Protein AF-A0A7S3H1E0-F1 (afdb_monomer_lite)

Secondary structure (DSSP, 8-state):
-----GGGGSS-------HHHHHTTSEEEEE-S--SSHHHHHHHHTTSSGGG--EEEEE---HHHHGGGT--SSSTTT-HHHHHHH--HHHHHHHHHHHHHHHHTHHHHHHHHHHHHHHHHHHHHHHHHHTSPPTTS--PPPHHHHHHHHHHHHHHHHTTSS-PPP------

Radius of gyration: 26.34 Å; chains: 1; bounding box: 55×41×76 Å

pLDDT: mean 79.95, std 14.69, range [34.25, 95.19]

Organism: NCBI:txid89044

Foldseek 3Di:
DDDDDLVVLPDDADDDPDVVCLVVQFEEQEAAAQDLDPVSVVSSQCRAQPPNGGGYYYYHYDQVRCVLLVAHCDDPDLHPVVCVVVVVVVVSSVVSSVVSCCVVCVVVVVVVVVVVVVVVLVVLLVVLVVPDDDPPDPDDRDPVSVVSNVVSVVVVVVVVPDDDDDDPPPDD

Structure (mmCIF, N/CA/C/O backbone):
data_AF-A0A7S3H1E0-F1
#
_entry.id   AF-A0A7S3H1E0-F1
#
loop_
_atom_site.group_PDB
_atom_site.id
_atom_site.type_symbol
_atom_site.label_atom_id
_atom_site.label_alt_id
_atom_site.label_comp_id
_atom_site.label_asym_id
_atom_site.label_entity_id
_atom_site.label_seq_id
_atom_site.pdbx_PDB_ins_code
_atom_site.Cartn_x
_atom_site.Cartn_y
_atom_site.Cartn_z
_atom_site.occupancy
_atom_site.B_iso_or_equiv
_atom_site.auth_seq_id
_atom_site.auth_comp_id
_atom_site.auth_asym_id
_atom_site.auth_atom_id
_atom_site.pdbx_PDB_model_num
ATOM 1 N N . VAL A 1 1 ? -22.420 2.686 7.047 1.00 89.50 1 VAL A N 1
ATOM 2 C CA . VAL A 1 1 ? -21.195 1.859 7.165 1.00 89.50 1 VAL A CA 1
ATOM 3 C C . VAL A 1 1 ? -21.006 1.143 5.843 1.00 89.50 1 VAL A C 1
ATOM 5 O O . VAL A 1 1 ? -21.982 0.590 5.355 1.00 89.50 1 VAL A O 1
ATOM 8 N N . THR A 1 2 ? -19.806 1.184 5.265 1.00 90.12 2 THR A N 1
ATOM 9 C CA . THR A 1 2 ? -19.498 0.567 3.964 1.00 90.12 2 THR A CA 1
ATOM 10 C C . THR A 1 2 ? -18.297 -0.351 4.133 1.00 90.12 2 THR A C 1
ATOM 12 O O . THR A 1 2 ? -17.308 0.054 4.740 1.00 90.12 2 THR A O 1
ATOM 15 N N . ILE A 1 3 ? -18.382 -1.575 3.614 1.00 91.81 3 ILE A N 1
ATOM 16 C CA . ILE A 1 3 ? -17.288 -2.550 3.638 1.00 91.81 3 ILE A CA 1
ATOM 17 C C . ILE A 1 3 ? -16.716 -2.632 2.227 1.00 91.81 3 ILE A C 1
ATOM 19 O O . ILE A 1 3 ? -17.452 -2.875 1.274 1.00 91.81 3 ILE A O 1
ATOM 23 N N . LEU A 1 4 ? -15.408 -2.422 2.103 1.00 90.31 4 LEU A N 1
ATOM 24 C CA . LEU A 1 4 ? -14.683 -2.504 0.841 1.00 90.31 4 LEU A CA 1
ATOM 25 C C . LEU A 1 4 ? -13.643 -3.620 0.912 1.00 90.31 4 LEU A C 1
ATOM 27 O O . LEU A 1 4 ? -12.992 -3.806 1.941 1.00 90.31 4 LEU A O 1
ATOM 31 N N . SER A 1 5 ? -13.463 -4.341 -0.194 1.00 90.69 5 SER A N 1
ATOM 32 C CA . SER A 1 5 ? -12.299 -5.212 -0.356 1.0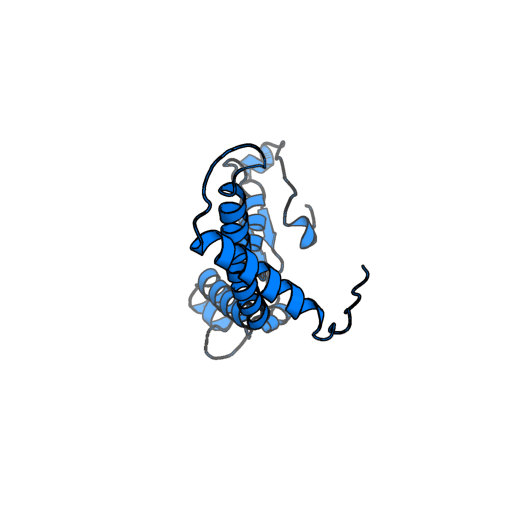0 90.69 5 SER A CA 1
ATOM 33 C C . SER A 1 5 ? -11.047 -4.375 -0.649 1.00 90.69 5 SER A C 1
ATOM 35 O O . SER A 1 5 ? -11.140 -3.191 -0.986 1.00 90.69 5 SER A O 1
ATOM 37 N N . ARG A 1 6 ? -9.864 -4.998 -0.546 1.00 87.75 6 ARG A N 1
ATOM 38 C CA . ARG A 1 6 ? -8.569 -4.348 -0.819 1.00 87.75 6 ARG A CA 1
ATOM 39 C C . ARG A 1 6 ? -8.553 -3.619 -2.167 1.00 87.75 6 ARG A C 1
ATOM 41 O O . ARG A 1 6 ? -8.121 -2.473 -2.225 1.00 87.75 6 ARG A O 1
ATOM 48 N N . GLU A 1 7 ? -9.091 -4.244 -3.214 1.00 85.56 7 GLU A N 1
ATOM 49 C CA . GLU A 1 7 ? -9.073 -3.687 -4.574 1.00 85.56 7 GLU A CA 1
ATOM 50 C C . GLU A 1 7 ? -9.848 -2.369 -4.702 1.00 85.56 7 GLU A C 1
ATOM 52 O O . GLU A 1 7 ? -9.450 -1.495 -5.470 1.00 85.56 7 GLU A O 1
ATOM 57 N N . PHE A 1 8 ? -10.902 -2.184 -3.902 1.00 82.56 8 PHE A N 1
ATOM 58 C CA . PHE A 1 8 ? -11.696 -0.952 -3.880 1.00 82.56 8 PHE A CA 1
ATOM 59 C C . PHE A 1 8 ? -11.137 0.120 -2.932 1.00 82.56 8 PHE A C 1
ATOM 61 O O . PHE A 1 8 ? -11.691 1.217 -2.851 1.00 82.56 8 PHE A O 1
ATOM 68 N N . GLY A 1 9 ? -10.031 -0.155 -2.227 1.00 73.00 9 GLY A N 1
ATOM 69 C CA . GLY A 1 9 ? -9.338 0.838 -1.396 1.00 73.00 9 GLY A CA 1
ATOM 70 C C . GLY A 1 9 ? -8.773 2.015 -2.207 1.00 73.00 9 GLY A C 1
ATOM 71 O O . GLY A 1 9 ? -8.592 3.121 -1.685 1.00 73.00 9 GLY A O 1
ATOM 72 N N . ARG A 1 10 ? -8.560 1.800 -3.511 1.00 76.06 10 ARG A N 1
ATOM 73 C CA . ARG A 1 10 ? -8.181 2.811 -4.505 1.00 76.06 10 ARG A CA 1
ATOM 74 C C . ARG A 1 10 ? -9.342 3.117 -5.456 1.00 76.06 10 ARG A C 1
ATOM 76 O O . ARG A 1 10 ? -10.237 2.306 -5.654 1.00 76.06 10 ARG A O 1
ATOM 83 N N . GLY A 1 11 ? -9.326 4.313 -6.043 1.00 73.44 11 GLY A N 1
ATOM 84 C CA . GLY A 1 11 ? -10.247 4.712 -7.117 1.00 73.44 11 GLY A CA 1
ATOM 85 C C . GLY A 1 11 ? -11.687 5.075 -6.723 1.00 73.44 11 GLY A C 1
ATOM 86 O O . GLY A 1 11 ? -12.402 5.576 -7.580 1.00 73.44 11 GLY A O 1
ATOM 87 N N . THR A 1 12 ? -12.110 4.892 -5.464 1.00 73.31 12 THR A N 1
ATOM 88 C CA . THR A 1 12 ? -13.499 5.179 -5.038 1.00 73.31 12 THR A CA 1
ATOM 89 C C . THR A 1 12 ? -13.586 6.405 -4.135 1.00 73.31 12 THR A C 1
ATOM 91 O O . THR A 1 12 ? -12.939 6.462 -3.087 1.00 73.31 12 THR A O 1
ATOM 94 N N . ASP A 1 13 ? -14.397 7.389 -4.514 1.00 73.75 13 ASP A N 1
ATOM 95 C CA . ASP A 1 13 ? -14.533 8.653 -3.788 1.00 73.75 13 ASP A CA 1
ATOM 96 C C . ASP A 1 13 ? -15.803 8.684 -2.938 1.00 73.75 13 ASP A C 1
ATOM 98 O O . ASP A 1 13 ? -16.872 8.272 -3.381 1.00 73.75 13 ASP A O 1
ATOM 102 N N . PHE A 1 14 ? -15.684 9.212 -1.717 1.00 81.06 14 PHE A N 1
ATOM 103 C CA . PHE A 1 14 ? -16.813 9.429 -0.820 1.00 81.06 14 PHE A CA 1
ATOM 104 C C . PHE A 1 14 ? -17.080 10.924 -0.705 1.00 81.06 14 PHE A C 1
ATOM 106 O O . PHE A 1 14 ? -16.220 11.676 -0.247 1.00 81.06 14 PHE A O 1
ATOM 113 N N . ILE A 1 15 ? -18.273 11.342 -1.116 1.00 83.25 15 ILE A N 1
ATOM 114 C CA . ILE A 1 15 ? -18.763 12.702 -0.906 1.00 83.25 15 ILE A CA 1
ATOM 115 C C . ILE A 1 15 ? -19.717 12.666 0.285 1.00 83.25 15 ILE A C 1
ATOM 117 O O . ILE A 1 15 ? -20.638 11.850 0.335 1.00 83.25 15 ILE A O 1
ATOM 121 N N . ILE A 1 16 ? -19.471 13.536 1.261 1.00 84.00 16 ILE A N 1
ATOM 122 C CA . ILE A 1 16 ? -20.318 13.679 2.443 1.00 84.00 16 ILE A CA 1
ATOM 123 C C . ILE A 1 16 ? -21.318 14.796 2.156 1.00 84.00 16 ILE A C 1
ATOM 125 O O . ILE A 1 16 ? -20.935 15.960 2.099 1.00 84.00 16 ILE A O 1
ATOM 129 N N . TYR A 1 17 ? -22.589 14.444 1.988 1.00 85.69 17 TYR A N 1
ATOM 130 C CA . TYR A 1 17 ? -23.667 15.427 1.831 1.00 85.69 17 TYR A CA 1
ATOM 131 C C . TYR A 1 17 ? -24.344 15.790 3.162 1.00 85.69 17 TYR A C 1
ATOM 133 O O . TYR A 1 17 ? -24.976 16.833 3.263 1.00 85.69 17 TYR A O 1
ATOM 141 N N . ASP A 1 18 ? -24.222 14.936 4.184 1.00 89.12 18 ASP A N 1
ATOM 142 C CA . ASP A 1 18 ? -24.858 15.143 5.488 1.00 89.12 18 ASP A CA 1
ATOM 143 C C . ASP A 1 18 ? -23.948 15.950 6.426 1.00 89.12 18 ASP A C 1
ATOM 145 O O . ASP A 1 18 ? -22.889 15.482 6.861 1.00 89.12 18 ASP A O 1
ATOM 149 N N . GLU A 1 19 ? -24.382 17.159 6.779 1.00 88.19 19 GLU A N 1
ATOM 150 C CA . GLU A 1 19 ? -23.655 18.049 7.685 1.00 88.19 19 GLU A CA 1
ATOM 151 C C . GLU A 1 19 ? -23.445 17.453 9.078 1.00 88.19 19 GLU A C 1
ATOM 153 O O . GLU A 1 19 ? -22.422 17.732 9.705 1.00 88.19 19 GLU A O 1
ATOM 158 N N . ARG A 1 20 ? -24.341 16.578 9.555 1.00 92.31 20 ARG A N 1
ATOM 159 C CA . ARG A 1 20 ? -24.195 15.927 10.868 1.00 92.31 20 ARG A CA 1
ATOM 160 C C . ARG A 1 20 ? -22.938 15.068 10.923 1.00 92.31 20 ARG A C 1
ATOM 162 O O . ARG A 1 20 ? -22.269 15.019 11.951 1.00 92.31 20 ARG A O 1
ATOM 169 N N . VAL A 1 21 ? -22.578 14.431 9.808 1.00 88.56 21 VAL A N 1
ATOM 170 C CA . VAL A 1 21 ? -21.348 13.633 9.697 1.00 88.56 21 VAL A CA 1
ATOM 171 C C . VAL A 1 21 ? -20.125 14.547 9.740 1.00 88.56 21 VAL A C 1
ATOM 173 O O . VAL A 1 21 ? -19.165 14.252 10.446 1.00 88.56 21 VAL A O 1
ATOM 176 N N . SER A 1 22 ? -20.170 15.689 9.048 1.00 86.12 22 SER A N 1
ATOM 177 C CA . SER A 1 22 ? -19.093 16.688 9.086 1.00 86.12 22 SER A CA 1
ATOM 178 C C . SER A 1 22 ? -18.890 17.258 10.498 1.00 86.12 22 SER A C 1
ATOM 180 O O . SER A 1 22 ? -17.760 17.341 10.992 1.00 86.12 22 SER A O 1
ATOM 182 N N . GLN A 1 23 ? -19.989 17.570 11.195 1.00 89.06 23 GLN A N 1
ATOM 183 C CA . GLN A 1 23 ? -19.983 18.045 12.582 1.00 89.06 23 GLN A CA 1
ATOM 184 C C . GLN A 1 23 ? -19.462 16.980 13.558 1.00 89.06 23 GLN A C 1
ATOM 186 O O . GLN A 1 23 ? -18.740 17.315 14.495 1.00 89.06 23 GLN A O 1
ATOM 191 N N . ALA A 1 24 ? -19.742 15.699 13.298 1.00 91.31 24 ALA A N 1
ATOM 192 C CA . ALA A 1 24 ? -19.254 14.565 14.083 1.00 91.31 24 ALA A CA 1
ATOM 193 C C . ALA A 1 24 ? -17.774 14.198 13.828 1.00 91.31 24 ALA A C 1
ATOM 195 O O . ALA A 1 24 ? -17.278 13.227 14.396 1.00 91.31 24 ALA A O 1
ATOM 196 N N . GLY A 1 25 ? -17.049 14.955 12.994 1.00 89.50 25 GLY A N 1
ATOM 197 C CA . GLY A 1 25 ? -15.628 14.721 12.705 1.00 89.50 25 GLY A CA 1
ATOM 198 C C . GLY A 1 25 ? -15.346 14.008 11.379 1.00 89.50 25 GLY A C 1
ATOM 199 O O . GLY A 1 25 ? -14.187 13.708 11.093 1.00 89.50 25 GLY A O 1
ATOM 200 N N . GLY A 1 26 ? -16.374 13.798 10.556 1.00 90.81 26 GLY A N 1
ATOM 201 C CA . GLY A 1 26 ? -16.274 13.291 9.191 1.00 90.81 26 GLY A CA 1
ATOM 202 C C . GLY A 1 26 ? -16.158 11.772 9.084 1.00 90.81 26 GLY A C 1
ATOM 203 O O . GLY A 1 26 ? -16.598 11.025 9.958 1.00 90.81 26 GLY A O 1
ATOM 204 N N . VAL A 1 27 ? -15.598 11.295 7.969 1.00 91.50 27 VAL A N 1
ATOM 205 C CA . VAL A 1 27 ? -15.490 9.854 7.696 1.00 91.50 27 VAL A CA 1
ATOM 206 C C . VAL A 1 27 ? -14.385 9.240 8.552 1.00 91.50 27 VAL A C 1
ATOM 208 O O . VAL A 1 27 ? -13.250 9.722 8.576 1.00 91.50 27 VAL A O 1
ATOM 211 N N . HIS A 1 28 ? -14.705 8.131 9.218 1.00 92.94 28 HIS A N 1
ATOM 212 C CA . HIS A 1 28 ? -13.716 7.266 9.851 1.00 92.94 28 HIS A CA 1
ATOM 213 C C . HIS A 1 28 ? -13.402 6.077 8.943 1.00 92.94 28 HIS A C 1
ATOM 215 O O . HIS A 1 28 ? -14.303 5.333 8.551 1.00 92.94 28 HIS A O 1
ATOM 221 N N . VAL A 1 29 ? -12.125 5.886 8.622 1.00 92.94 29 VAL A N 1
ATOM 222 C CA . VAL A 1 29 ? -11.650 4.748 7.828 1.00 92.94 29 VAL A CA 1
ATOM 223 C C . VAL A 1 29 ? -10.941 3.760 8.746 1.00 92.94 29 VAL A C 1
ATOM 225 O O . VAL A 1 29 ? -9.981 4.125 9.422 1.00 92.94 29 VAL A O 1
ATOM 228 N N . ILE A 1 30 ? -11.398 2.507 8.733 1.00 95.19 30 ILE A N 1
ATOM 229 C CA . ILE A 1 30 ? -10.763 1.394 9.444 1.00 95.19 30 ILE A CA 1
ATOM 230 C C . ILE A 1 30 ? -10.118 0.483 8.409 1.00 95.19 30 ILE A C 1
ATOM 232 O O . ILE A 1 30 ? -10.809 -0.143 7.605 1.00 95.19 30 ILE A O 1
ATOM 236 N N . GLN A 1 31 ? -8.795 0.388 8.438 1.00 94.56 31 GLN A N 1
ATOM 237 C CA . GLN A 1 31 ? -8.053 -0.547 7.603 1.00 94.56 31 GLN A CA 1
ATOM 238 C C . GLN A 1 31 ? -7.772 -1.837 8.383 1.00 94.56 31 GLN A C 1
ATOM 240 O O . GLN A 1 31 ? -7.132 -1.811 9.429 1.00 94.56 31 GLN A O 1
ATOM 245 N N . THR A 1 32 ? -8.231 -2.979 7.873 1.00 94.69 32 THR A N 1
ATOM 246 C CA . THR A 1 32 ? -8.186 -4.276 8.581 1.00 94.69 32 THR A CA 1
ATOM 247 C C . THR A 1 32 ? -6.976 -5.153 8.230 1.00 94.69 32 THR A C 1
ATOM 249 O O . THR A 1 32 ? -6.903 -6.324 8.604 1.00 94.69 32 THR A O 1
ATOM 252 N N . PHE A 1 33 ? -6.019 -4.617 7.472 1.00 93.38 33 PHE A N 1
ATOM 253 C CA . PHE A 1 33 ? -4.819 -5.331 7.038 1.00 93.38 33 PHE A CA 1
ATOM 254 C C . PHE A 1 33 ? -3.646 -4.370 6.863 1.00 93.38 33 PHE A C 1
ATOM 256 O O . PHE A 1 33 ? -3.838 -3.193 6.571 1.00 93.38 33 PHE A O 1
ATOM 263 N N . LEU A 1 34 ?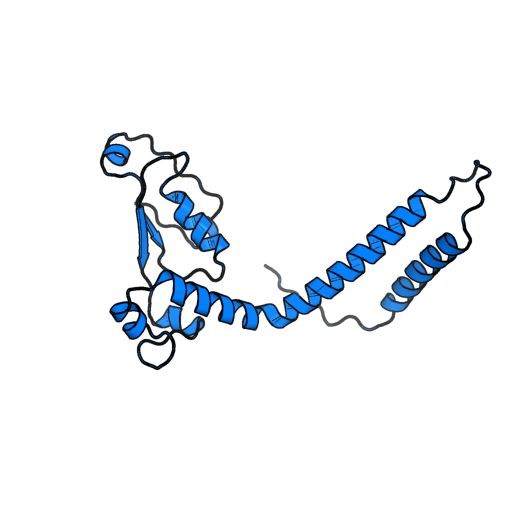 -2.421 -4.879 6.969 1.00 92.81 34 LEU A N 1
ATOM 264 C CA . LEU A 1 34 ? -1.236 -4.096 6.649 1.00 92.81 34 LEU A CA 1
ATOM 265 C C . LEU A 1 34 ? -1.012 -4.112 5.131 1.00 92.81 34 LEU A C 1
ATOM 267 O O . LEU A 1 34 ? -0.848 -5.181 4.544 1.00 92.81 34 LEU A O 1
ATOM 271 N N . SER A 1 35 ? -1.025 -2.938 4.501 1.00 92.25 35 SER A N 1
ATOM 272 C CA . SER A 1 35 ? -0.680 -2.787 3.081 1.00 92.25 35 SER A CA 1
ATOM 273 C C . SER A 1 35 ? 0.758 -3.219 2.806 1.00 92.25 35 SER A C 1
ATOM 275 O O . SER A 1 35 ? 1.645 -2.926 3.611 1.00 92.25 35 SER A O 1
ATOM 277 N N . GLU A 1 36 ? 0.995 -3.876 1.667 1.00 90.50 36 GLU A N 1
ATOM 278 C CA . GLU A 1 36 ? 2.353 -4.224 1.217 1.00 90.50 36 GLU A CA 1
ATOM 279 C C . GLU A 1 36 ? 3.136 -2.992 0.759 1.00 90.50 36 GLU A C 1
ATOM 281 O O . GLU A 1 36 ? 4.343 -2.921 0.960 1.00 90.50 36 GLU A O 1
ATOM 286 N N . GLU A 1 37 ? 2.450 -1.998 0.197 1.00 87.50 37 GLU A N 1
ATOM 287 C CA . GLU A 1 37 ? 3.048 -0.731 -0.212 1.00 87.50 37 GLU A CA 1
ATOM 288 C C . GLU A 1 37 ? 2.548 0.421 0.660 1.00 87.50 37 GLU A C 1
ATOM 290 O O . GLU A 1 37 ? 1.379 0.487 1.047 1.00 87.50 37 GLU A O 1
ATOM 295 N N . LEU A 1 38 ? 3.434 1.379 0.942 1.00 89.50 38 LEU A N 1
ATOM 296 C CA . LEU A 1 38 ? 3.058 2.593 1.668 1.00 89.50 38 LEU A CA 1
ATOM 297 C C . LEU A 1 38 ? 2.074 3.452 0.856 1.00 89.50 38 LEU A C 1
ATOM 299 O O . LEU A 1 38 ? 1.174 4.064 1.426 1.00 89.50 38 LEU A O 1
ATOM 303 N N . SER A 1 39 ? 2.225 3.465 -0.470 1.00 89.56 39 SER A N 1
ATOM 304 C CA . SER A 1 39 ? 1.349 4.165 -1.416 1.00 89.56 39 SER A CA 1
ATOM 305 C C . SER A 1 39 ? -0.121 3.752 -1.243 1.00 89.56 39 SER A C 1
ATOM 307 O O . SER A 1 39 ? -1.001 4.612 -1.206 1.00 89.56 39 SER A O 1
ATOM 309 N N . GLU A 1 40 ? -0.386 2.453 -1.076 1.00 89.88 40 GLU A N 1
ATOM 310 C CA . GLU A 1 40 ? -1.722 1.896 -0.859 1.00 89.88 40 GLU A CA 1
ATOM 311 C C . GLU A 1 40 ? -2.313 2.386 0.471 1.00 89.88 40 GLU A C 1
ATOM 313 O O . GLU A 1 40 ? -3.427 2.912 0.495 1.00 89.88 40 GLU A O 1
ATOM 318 N N . GLN A 1 41 ? -1.547 2.314 1.567 1.00 91.19 41 GLN A N 1
ATOM 319 C CA . GLN A 1 41 ? -1.985 2.818 2.876 1.00 91.19 41 GLN A CA 1
ATOM 320 C C . GLN A 1 41 ? -2.297 4.322 2.824 1.00 91.19 41 GLN A C 1
ATOM 322 O O . GLN A 1 41 ? -3.309 4.767 3.368 1.00 91.19 41 GLN A O 1
ATOM 327 N N . VAL A 1 42 ? -1.449 5.113 2.159 1.00 90.38 42 VAL A N 1
ATOM 328 C CA . VAL A 1 42 ? -1.649 6.562 1.998 1.00 90.38 42 VAL A CA 1
ATOM 329 C C . VAL A 1 42 ? -2.934 6.851 1.225 1.00 90.38 42 VAL A C 1
ATOM 331 O O . VAL A 1 42 ? -3.702 7.725 1.628 1.00 90.38 42 VAL A O 1
ATOM 334 N N . GLN A 1 43 ? -3.215 6.097 0.161 1.00 89.62 43 GLN A N 1
ATOM 335 C CA . GLN A 1 43 ? -4.449 6.251 -0.611 1.00 89.62 43 GLN A CA 1
ATOM 336 C C . GLN A 1 43 ? -5.696 5.896 0.202 1.00 89.62 43 GLN A C 1
ATOM 338 O O . GLN A 1 43 ? -6.666 6.652 0.161 1.00 89.62 43 GLN A O 1
ATOM 343 N N . ILE A 1 44 ? -5.669 4.797 0.965 1.00 90.75 44 ILE A N 1
ATOM 344 C CA . ILE A 1 44 ? -6.773 4.394 1.852 1.00 90.75 44 ILE A CA 1
ATOM 345 C C . ILE A 1 44 ? -7.002 5.464 2.923 1.00 90.75 44 ILE A C 1
ATOM 347 O O . ILE A 1 44 ? -8.131 5.908 3.132 1.00 90.75 44 ILE A O 1
ATOM 351 N N . ARG A 1 45 ? -5.930 5.941 3.567 1.00 90.12 45 ARG A N 1
ATOM 352 C CA . ARG A 1 45 ? -6.000 7.023 4.557 1.00 90.12 45 ARG A CA 1
ATOM 353 C C . ARG A 1 45 ? -6.567 8.308 3.955 1.00 90.12 45 ARG A C 1
ATOM 355 O O . ARG A 1 45 ? -7.362 8.978 4.604 1.00 90.12 45 ARG A O 1
ATOM 362 N N . GLY A 1 46 ? -6.217 8.628 2.711 1.00 88.94 46 GLY A N 1
ATOM 363 C CA . GLY A 1 46 ? -6.737 9.789 1.985 1.00 88.94 46 GLY A CA 1
ATOM 364 C C . GLY A 1 46 ? -8.253 9.771 1.748 1.00 88.94 46 GLY A C 1
ATOM 365 O O . GLY A 1 46 ? -8.823 10.803 1.398 1.00 88.94 46 GLY A O 1
ATOM 366 N N . ARG A 1 47 ? -8.932 8.635 1.968 1.00 85.81 47 ARG A N 1
ATOM 367 C CA . ARG A 1 47 ? -10.395 8.523 1.854 1.00 85.81 47 ARG A CA 1
ATOM 368 C C . ARG A 1 47 ? -11.153 9.177 3.013 1.00 85.81 47 ARG A C 1
ATOM 370 O O . ARG A 1 47 ? -12.338 9.441 2.850 1.00 85.81 47 ARG A O 1
ATOM 377 N N . SER A 1 48 ? -10.511 9.450 4.154 1.00 87.25 48 SER A N 1
ATOM 378 C CA . SER A 1 48 ? -11.192 10.024 5.326 1.00 87.25 48 SER A CA 1
ATOM 379 C C . SER A 1 48 ? -11.365 11.547 5.266 1.00 87.25 48 SER A C 1
ATOM 381 O O . SER A 1 48 ? -12.386 12.054 5.716 1.00 87.25 48 SER A O 1
ATOM 383 N N . ALA A 1 49 ? -10.390 12.274 4.709 1.00 79.56 49 ALA A N 1
ATOM 384 C CA . ALA A 1 49 ? -10.262 13.734 4.827 1.00 79.56 49 ALA A CA 1
ATOM 385 C C . ALA A 1 49 ? -10.058 14.420 3.462 1.00 79.56 49 ALA A C 1
ATOM 387 O O . ALA A 1 49 ? -9.132 15.209 3.253 1.00 79.56 49 ALA A O 1
ATOM 388 N N . ARG A 1 50 ? -10.890 14.065 2.479 1.00 75.88 50 ARG A N 1
ATOM 389 C CA . ARG A 1 50 ? -10.753 14.584 1.114 1.00 75.88 50 ARG A CA 1
ATOM 390 C C . ARG A 1 50 ? -11.140 16.066 1.042 1.00 75.88 50 ARG A C 1
ATOM 392 O O . ARG A 1 50 ? -12.067 16.489 1.717 1.00 75.88 50 ARG A O 1
ATOM 399 N N . GLN A 1 51 ? -10.415 16.848 0.233 1.00 76.94 51 GLN A N 1
ATOM 400 C CA . GLN A 1 51 ? -10.665 18.288 0.014 1.00 76.94 51 GLN A CA 1
ATOM 401 C C . GLN A 1 51 ? -10.703 19.137 1.302 1.00 76.94 51 GLN A C 1
ATOM 403 O O . GLN A 1 51 ? -11.389 20.151 1.369 1.00 76.94 51 GLN A O 1
ATOM 408 N N . GLY A 1 52 ? -9.950 18.739 2.332 1.00 76.94 52 GLY A N 1
ATOM 409 C CA . GLY A 1 52 ? -9.883 19.477 3.597 1.00 76.94 52 GLY A CA 1
ATOM 410 C C . GLY A 1 52 ? -11.030 19.178 4.567 1.00 76.94 52 GLY A C 1
ATOM 411 O O . GLY A 1 52 ? -11.103 19.803 5.624 1.00 76.94 52 GLY A O 1
ATOM 412 N N . CYS A 1 53 ? -11.902 18.212 4.256 1.00 83.12 53 CYS A N 1
ATOM 413 C CA . CYS A 1 53 ? -12.885 17.712 5.211 1.00 83.12 53 CYS A CA 1
ATOM 414 C C . CYS A 1 53 ? -12.200 17.063 6.422 1.00 83.12 53 CYS A C 1
ATOM 416 O O . CYS A 1 53 ? -11.116 16.486 6.315 1.00 83.12 53 CYS A O 1
ATOM 418 N N . LYS A 1 54 ? -12.861 17.119 7.583 1.00 88.94 54 LYS A N 1
ATOM 419 C CA . LYS A 1 54 ? -12.427 16.363 8.761 1.00 88.94 54 LYS A CA 1
ATOM 420 C C . LYS A 1 54 ? -12.567 14.868 8.484 1.00 88.94 54 LYS A C 1
ATOM 422 O O . LYS A 1 54 ? -13.452 14.447 7.744 1.00 88.94 54 LYS A O 1
ATOM 427 N N . GLY A 1 55 ? -11.694 14.083 9.091 1.00 91.31 55 GLY A N 1
ATOM 428 C CA . GLY A 1 55 ? -11.735 12.638 8.998 1.00 91.31 55 GLY A CA 1
ATOM 429 C C . GLY A 1 55 ? -10.755 12.014 9.968 1.00 91.31 55 GLY A C 1
ATOM 430 O O . GLY A 1 55 ? -9.844 12.667 10.481 1.00 91.31 55 GLY A O 1
ATOM 431 N N . SER A 1 56 ? -10.941 10.729 10.223 1.00 93.00 56 SER A N 1
ATOM 432 C CA . SER A 1 56 ? -10.061 9.961 11.096 1.00 93.00 56 SER A CA 1
ATOM 433 C C . SER A 1 56 ? -9.747 8.604 10.484 1.00 93.00 56 SER A C 1
ATOM 435 O O . SER A 1 56 ? -10.434 8.117 9.585 1.00 93.00 56 SER A O 1
ATOM 437 N N . TYR A 1 57 ? -8.646 8.016 10.930 1.00 93.44 57 TYR A N 1
ATOM 438 C CA . TYR A 1 57 ? -8.115 6.780 10.378 1.00 93.44 57 TYR A CA 1
ATOM 439 C C . TYR A 1 57 ? -7.604 5.906 11.513 1.00 93.44 57 TYR A C 1
ATOM 441 O O . TYR A 1 57 ? -6.936 6.399 12.422 1.00 93.44 57 TYR A O 1
ATOM 449 N N . SER A 1 58 ? -7.914 4.619 11.452 1.00 94.19 58 SER A N 1
ATOM 450 C CA . SER A 1 58 ? -7.374 3.615 12.356 1.00 94.19 58 SER A CA 1
ATOM 451 C C . SER A 1 58 ? -7.047 2.336 11.592 1.00 94.19 58 SER A C 1
ATOM 453 O O . SER A 1 58 ? -7.547 2.087 10.491 1.00 94.19 58 SER A O 1
ATOM 455 N N . MET A 1 59 ? -6.175 1.523 12.180 1.00 93.25 59 MET A N 1
ATOM 456 C CA . MET A 1 59 ? -5.784 0.239 11.621 1.00 93.25 59 MET A CA 1
ATOM 457 C C . MET A 1 59 ? -6.032 -0.852 12.658 1.00 93.25 59 MET A C 1
ATOM 459 O O . MET A 1 59 ? -5.621 -0.721 13.810 1.00 93.25 59 MET A O 1
ATOM 463 N N . LEU A 1 60 ? -6.697 -1.925 12.242 1.00 93.19 60 LEU A N 1
ATOM 464 C CA . LEU A 1 60 ? -6.941 -3.111 13.052 1.00 93.19 60 LEU A CA 1
ATOM 465 C C . LEU A 1 60 ? -6.209 -4.286 12.409 1.00 93.19 60 LEU A C 1
ATOM 467 O O . LEU A 1 60 ? -6.570 -4.728 11.322 1.00 93.19 60 LEU A O 1
ATOM 471 N N . LEU A 1 61 ? -5.161 -4.773 13.068 1.00 91.62 61 LEU A N 1
ATOM 472 C CA . LEU A 1 61 ? -4.257 -5.770 12.503 1.00 91.62 61 LEU A CA 1
ATOM 473 C C . LEU A 1 61 ? -4.350 -7.090 13.262 1.00 91.62 61 LEU A C 1
ATOM 475 O O . LEU A 1 61 ? -4.293 -7.118 14.488 1.00 91.62 61 LEU A O 1
ATOM 479 N N . SER A 1 62 ? -4.449 -8.184 12.509 1.00 91.00 62 SER A N 1
ATOM 480 C CA . SER A 1 62 ? -4.357 -9.543 13.044 1.00 91.00 62 SER A CA 1
ATOM 481 C C . SER A 1 62 ? -2.903 -10.001 13.092 1.00 91.00 62 SER A C 1
ATOM 483 O O . SER A 1 62 ? -2.192 -9.867 12.095 1.00 91.00 62 SER A O 1
ATOM 485 N N . TYR A 1 63 ? -2.485 -10.604 14.209 1.00 89.12 63 TYR A N 1
ATOM 486 C CA . TYR A 1 63 ? -1.140 -11.164 14.373 1.00 89.12 63 TYR A CA 1
ATOM 487 C C . TYR A 1 63 ? -0.783 -12.165 13.270 1.00 89.12 63 TYR A C 1
ATOM 489 O O . TYR A 1 63 ? 0.278 -12.038 12.669 1.00 89.12 63 TYR A O 1
ATOM 497 N N . ALA A 1 64 ? -1.699 -13.073 12.920 1.00 89.44 64 ALA A N 1
ATOM 498 C CA . ALA A 1 64 ? -1.470 -14.073 11.874 1.00 89.44 64 ALA A CA 1
ATOM 499 C C . ALA A 1 64 ? -1.140 -13.434 10.510 1.00 89.44 64 ALA A C 1
ATOM 501 O O . ALA A 1 64 ? -0.290 -13.917 9.770 1.00 89.44 64 ALA A O 1
ATOM 502 N N . ASN A 1 65 ? -1.761 -12.295 10.189 1.00 89.81 65 ASN A N 1
ATOM 503 C CA . ASN A 1 65 ? -1.486 -11.575 8.942 1.00 89.81 65 ASN A CA 1
ATOM 504 C C . ASN A 1 65 ? -0.184 -10.760 9.000 1.00 89.81 65 ASN A C 1
ATOM 506 O O . ASN A 1 65 ? 0.376 -10.426 7.956 1.00 89.81 65 ASN A O 1
ATOM 510 N N . LEU A 1 66 ? 0.289 -10.421 10.201 1.00 90.31 66 LEU A N 1
ATOM 511 C CA . LEU A 1 66 ? 1.539 -9.694 10.419 1.00 90.31 66 LEU A CA 1
ATOM 512 C C . LEU A 1 66 ? 2.772 -10.599 10.302 1.00 90.31 66 LEU A C 1
ATOM 514 O O . LEU A 1 66 ? 3.837 -10.114 9.914 1.00 90.31 66 LEU A O 1
ATOM 518 N N . GLU A 1 67 ? 2.625 -11.905 10.537 1.00 88.19 67 GLU A N 1
ATOM 519 C CA . GLU A 1 67 ? 3.713 -12.880 10.385 1.00 88.19 67 GLU A CA 1
ATOM 520 C C . GLU A 1 67 ? 4.311 -12.876 8.975 1.00 88.19 67 GLU A C 1
ATOM 522 O O . GLU A 1 67 ? 5.526 -13.008 8.826 1.00 88.19 67 GLU A O 1
ATOM 527 N N . LYS A 1 68 ? 3.491 -12.610 7.949 1.00 89.19 68 LYS A N 1
ATOM 528 C CA . LYS A 1 68 ? 3.935 -12.433 6.556 1.00 89.19 68 LYS A CA 1
ATOM 529 C C . LYS A 1 68 ? 5.024 -11.362 6.401 1.00 89.19 68 LYS A C 1
ATOM 531 O O . LYS A 1 68 ? 5.871 -11.475 5.525 1.00 89.19 68 LYS A O 1
ATOM 536 N N . PHE A 1 69 ? 5.008 -10.335 7.246 1.00 88.62 69 PHE A N 1
ATOM 537 C CA . PHE A 1 69 ? 5.988 -9.244 7.250 1.00 88.62 69 PHE A CA 1
ATOM 538 C C . PHE A 1 69 ? 7.140 -9.493 8.238 1.00 88.62 69 PHE A C 1
ATOM 540 O O . PHE A 1 69 ? 7.901 -8.579 8.559 1.00 88.62 69 PHE A O 1
ATOM 547 N N . GLY A 1 70 ? 7.247 -10.707 8.789 1.00 86.62 70 GLY A N 1
ATOM 548 C CA . GLY A 1 70 ? 8.227 -11.050 9.817 1.00 86.62 70 GLY A CA 1
ATOM 549 C C . GLY A 1 70 ? 7.965 -10.368 11.164 1.00 86.62 70 GLY A C 1
ATOM 550 O O . GLY A 1 70 ? 8.889 -10.215 11.968 1.00 86.62 70 GLY A O 1
ATOM 551 N N . ILE A 1 71 ? 6.729 -9.921 11.412 1.00 88.06 71 ILE A N 1
ATOM 552 C CA . ILE A 1 71 ? 6.316 -9.313 12.679 1.00 88.06 71 ILE A CA 1
ATOM 553 C C . ILE A 1 71 ? 5.693 -10.405 13.545 1.00 88.06 71 ILE A C 1
ATOM 555 O O . ILE A 1 71 ? 4.617 -10.914 13.243 1.00 88.06 71 ILE A O 1
ATOM 559 N N . LYS A 1 72 ? 6.375 -10.746 14.638 1.00 85.44 72 LYS A N 1
ATOM 560 C CA . LYS A 1 72 ? 5.909 -11.725 15.625 1.00 85.44 72 LYS A CA 1
ATOM 561 C C . LYS A 1 72 ? 5.330 -11.026 16.852 1.00 85.44 72 LYS A C 1
ATOM 563 O O . LYS A 1 72 ? 5.664 -9.874 17.143 1.00 85.44 72 LYS A O 1
ATOM 568 N N . GLU A 1 73 ? 4.480 -11.733 17.592 1.00 79.94 73 GLU A N 1
ATOM 569 C CA . GLU A 1 73 ? 3.927 -11.234 18.855 1.00 79.94 73 GLU A CA 1
ATOM 570 C C . GLU A 1 73 ? 5.027 -11.031 19.911 1.00 79.94 73 GLU A C 1
ATOM 572 O O . GLU A 1 73 ? 5.114 -9.960 20.517 1.00 79.94 73 GLU A O 1
ATOM 577 N N . PHE A 1 74 ? 5.920 -12.018 20.041 1.00 75.06 74 PHE A N 1
ATOM 578 C CA . PHE A 1 74 ? 7.059 -12.020 20.959 1.00 75.06 74 PHE A CA 1
ATOM 579 C C . PHE A 1 74 ? 8.377 -12.215 20.198 1.00 75.06 74 PHE A C 1
ATOM 581 O O . PHE A 1 74 ? 8.460 -13.023 19.272 1.00 75.06 74 PHE A O 1
ATOM 588 N N . GLY A 1 75 ? 9.418 -11.480 20.598 1.00 68.75 75 GLY A N 1
ATOM 589 C CA . GLY A 1 75 ? 10.777 -11.629 20.071 1.00 68.75 75 GLY A CA 1
ATOM 590 C C . GLY A 1 75 ? 11.559 -10.310 19.996 1.00 68.75 75 GLY A C 1
ATOM 591 O O . GLY A 1 75 ? 10.955 -9.233 20.060 1.00 68.75 75 GLY A O 1
ATOM 592 N N . PRO A 1 76 ? 12.896 -10.381 19.868 1.00 61.69 76 PRO A N 1
ATOM 593 C CA . PRO A 1 76 ? 13.736 -9.207 19.662 1.00 61.69 76 PRO A CA 1
ATOM 594 C C . PRO A 1 76 ? 13.572 -8.652 18.237 1.00 61.69 76 PRO A C 1
ATOM 596 O O . PRO A 1 76 ? 13.484 -9.413 17.273 1.00 61.69 76 PRO A O 1
ATOM 599 N N . GLY A 1 77 ? 13.566 -7.323 18.095 1.00 64.69 77 GLY A N 1
ATOM 600 C CA . GLY A 1 77 ? 13.645 -6.654 16.793 1.00 64.69 77 GLY A CA 1
ATOM 601 C C . GLY A 1 77 ? 12.293 -6.347 16.145 1.00 64.69 77 GLY A C 1
ATOM 602 O O . GLY A 1 77 ? 12.023 -6.785 15.020 1.00 64.69 77 GLY A O 1
ATOM 603 N N . GLY A 1 78 ? 11.457 -5.555 16.822 1.00 67.94 78 GLY A N 1
ATOM 604 C CA . GLY A 1 78 ? 10.212 -5.022 16.268 1.00 67.94 78 GLY A CA 1
ATOM 605 C C . GLY A 1 78 ? 9.020 -5.966 16.412 1.00 67.94 78 GLY A C 1
ATOM 606 O O . GLY A 1 78 ? 8.222 -6.086 15.483 1.00 67.94 78 GLY A O 1
ATOM 607 N N . SER A 1 79 ? 8.910 -6.653 17.553 1.00 81.12 79 SER A N 1
ATOM 608 C CA . SER A 1 79 ? 7.709 -7.416 17.914 1.00 81.12 79 SER A CA 1
ATOM 609 C C . SER A 1 79 ? 6.550 -6.491 18.284 1.00 81.12 79 SER A C 1
ATOM 611 O O . SER A 1 79 ? 6.748 -5.327 18.642 1.00 81.12 79 SER A O 1
ATOM 613 N N . VAL A 1 80 ? 5.317 -6.999 18.230 1.00 82.44 80 VAL A N 1
ATOM 614 C CA . VAL A 1 80 ? 4.135 -6.180 18.552 1.00 82.44 80 VAL A CA 1
ATOM 615 C C . VAL A 1 80 ? 4.183 -5.655 19.990 1.00 82.44 80 VAL A C 1
ATOM 617 O O . VAL A 1 80 ? 3.783 -4.517 20.234 1.00 82.44 80 VAL A O 1
ATOM 620 N N . ASN A 1 81 ? 4.711 -6.434 20.937 1.00 81.25 81 ASN A N 1
ATOM 621 C CA . ASN A 1 81 ? 4.844 -5.986 22.322 1.00 81.25 81 ASN A CA 1
ATOM 622 C C . ASN A 1 81 ? 5.815 -4.798 22.461 1.00 81.25 81 ASN A C 1
ATOM 624 O O . ASN A 1 81 ? 5.503 -3.812 23.123 1.00 81.25 81 ASN A O 1
ATOM 628 N N . GLU A 1 82 ? 6.946 -4.834 21.754 1.00 80.50 82 GLU A N 1
ATOM 629 C CA . GLU A 1 82 ? 7.900 -3.719 21.712 1.00 80.50 82 GLU A CA 1
ATOM 630 C C . GLU A 1 82 ? 7.274 -2.458 21.084 1.00 80.50 82 GLU A C 1
ATOM 632 O O . GLU A 1 82 ? 7.471 -1.337 21.568 1.00 80.50 82 GLU A O 1
ATOM 637 N N . MET A 1 83 ? 6.461 -2.625 20.033 1.00 84.88 83 MET A N 1
ATOM 638 C CA . MET A 1 83 ? 5.716 -1.511 19.434 1.00 84.88 83 MET A CA 1
ATOM 639 C C . MET A 1 83 ? 4.705 -0.908 20.415 1.00 84.88 83 MET A C 1
ATOM 641 O O . MET A 1 83 ? 4.572 0.315 20.457 1.00 84.88 83 MET A O 1
ATOM 645 N N . LYS A 1 84 ? 4.045 -1.740 21.235 1.00 82.62 84 LYS A N 1
ATOM 646 C CA . LYS A 1 84 ? 3.119 -1.286 22.283 1.00 82.62 84 LYS A CA 1
ATOM 647 C C . LYS A 1 84 ? 3.821 -0.472 23.362 1.00 82.62 84 LYS A C 1
ATOM 649 O O . LYS A 1 84 ? 3.327 0.592 23.719 1.00 82.62 84 LYS A O 1
ATOM 654 N N . THR A 1 85 ? 4.983 -0.923 23.832 1.00 82.31 85 THR A N 1
ATOM 655 C CA . THR A 1 85 ? 5.759 -0.208 24.858 1.00 82.31 85 THR A CA 1
ATOM 656 C C . THR A 1 85 ? 6.328 1.112 24.340 1.00 82.31 85 THR A C 1
ATOM 658 O O . THR A 1 85 ? 6.348 2.104 25.060 1.00 82.31 85 THR A O 1
ATOM 661 N N . THR A 1 86 ? 6.797 1.143 23.091 1.00 81.69 86 THR A N 1
ATOM 662 C CA . THR A 1 86 ? 7.446 2.335 22.519 1.00 81.69 86 THR A CA 1
ATOM 663 C C . THR A 1 86 ? 6.474 3.322 21.870 1.00 81.69 86 THR A C 1
ATOM 665 O O . THR A 1 86 ? 6.860 4.457 21.603 1.00 81.69 86 THR A O 1
ATOM 668 N N . GLY A 1 87 ? 5.245 2.900 21.551 1.00 82.00 87 GLY A N 1
ATOM 669 C CA . GLY A 1 87 ? 4.253 3.694 20.816 1.00 82.00 87 GLY A CA 1
ATOM 670 C C . GLY A 1 87 ? 4.610 3.965 19.346 1.00 82.00 87 GLY A C 1
ATOM 671 O O . GLY A 1 87 ? 3.894 4.687 18.655 1.00 82.00 87 GLY A O 1
ATOM 672 N N . ARG A 1 88 ? 5.711 3.400 18.828 1.00 82.25 88 ARG A N 1
ATOM 673 C CA . ARG A 1 88 ? 6.247 3.690 17.484 1.00 82.25 88 ARG A CA 1
ATOM 674 C C . ARG A 1 88 ? 5.729 2.727 16.413 1.00 82.25 88 ARG A C 1
ATOM 676 O O . ARG A 1 88 ? 6.515 2.122 15.687 1.00 82.25 88 ARG A O 1
ATOM 683 N N . TYR A 1 89 ? 4.409 2.589 16.302 1.00 85.00 89 TYR A N 1
ATOM 684 C CA . TYR A 1 89 ? 3.778 1.644 15.370 1.00 85.00 89 TYR A CA 1
ATOM 685 C C . TYR A 1 89 ? 4.117 1.937 13.902 1.00 85.00 89 TYR A C 1
ATOM 687 O O . TYR A 1 89 ? 4.699 1.090 13.236 1.00 85.00 89 TYR A O 1
ATOM 695 N N . GLU A 1 90 ? 3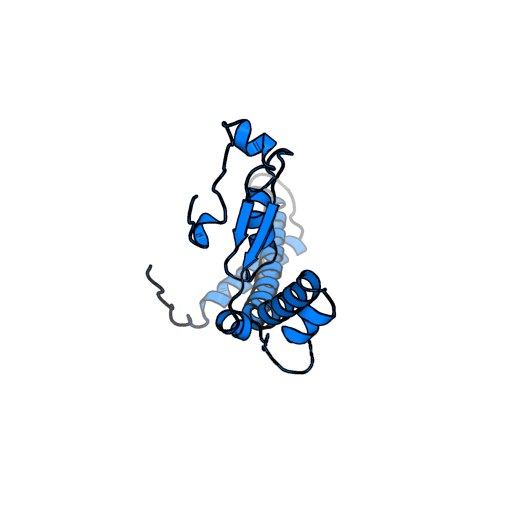.832 3.148 13.412 1.00 82.94 90 GLU A N 1
ATOM 696 C CA . GLU A 1 90 ? 4.028 3.528 11.999 1.00 82.94 90 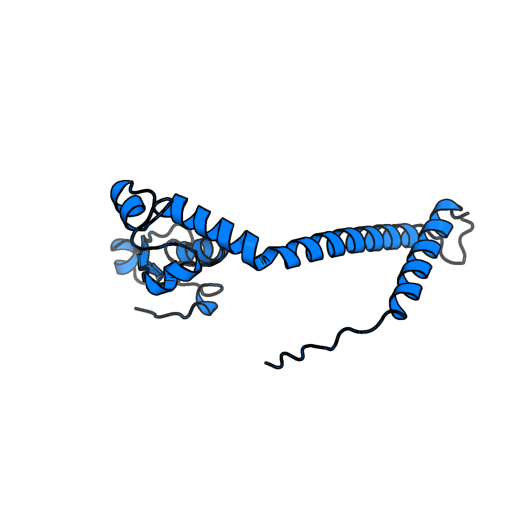GLU A CA 1
ATOM 697 C C . GLU A 1 90 ? 5.466 3.290 11.517 1.00 82.94 90 GLU A C 1
ATOM 699 O O . GLU A 1 90 ? 5.686 2.673 10.476 1.00 82.94 90 GLU A O 1
ATOM 704 N N . LYS A 1 91 ? 6.465 3.717 12.303 1.00 86.88 91 LYS A N 1
ATOM 705 C CA . LYS A 1 91 ? 7.880 3.572 11.934 1.00 86.88 91 LYS A CA 1
ATOM 706 C C . LYS A 1 91 ? 8.287 2.100 11.819 1.00 86.88 91 LYS A C 1
ATOM 708 O O . LYS A 1 91 ? 8.921 1.721 10.840 1.00 86.88 91 LYS A O 1
ATOM 713 N N . ASN A 1 92 ? 7.913 1.282 12.802 1.00 88.06 92 ASN A N 1
ATOM 714 C CA . ASN A 1 92 ? 8.271 -0.135 12.825 1.00 88.06 92 ASN A CA 1
ATOM 715 C C . ASN A 1 92 ? 7.528 -0.933 11.744 1.00 88.06 92 ASN A C 1
ATOM 717 O O . ASN A 1 92 ? 8.136 -1.760 11.067 1.00 88.06 92 ASN A O 1
ATOM 721 N N . LEU A 1 93 ? 6.236 -0.655 11.543 1.00 90.00 93 LEU A N 1
ATOM 722 C CA . LEU A 1 93 ? 5.437 -1.269 10.482 1.00 90.00 93 LEU A CA 1
ATOM 723 C C . LEU A 1 93 ? 6.003 -0.938 9.098 1.00 90.00 93 LEU A C 1
ATOM 725 O O . LEU A 1 93 ? 6.130 -1.830 8.261 1.00 90.00 93 LEU A O 1
ATOM 729 N N . ASN A 1 94 ? 6.381 0.321 8.864 1.00 90.44 94 ASN A N 1
ATOM 730 C CA . ASN A 1 94 ? 6.945 0.735 7.584 1.00 90.44 94 ASN A CA 1
ATOM 731 C C . ASN A 1 94 ? 8.318 0.102 7.318 1.00 90.44 94 ASN A C 1
ATOM 733 O O . ASN A 1 94 ? 8.598 -0.295 6.192 1.00 90.44 94 ASN A O 1
ATOM 737 N N . GLU A 1 95 ? 9.153 -0.045 8.345 1.00 90.00 95 GLU A N 1
ATOM 738 C CA . GLU A 1 95 ? 10.451 -0.707 8.201 1.00 90.00 95 GLU A CA 1
ATOM 739 C C . GLU A 1 95 ? 10.299 -2.194 7.855 1.00 90.00 95 GLU A C 1
ATOM 741 O O . GLU A 1 95 ? 10.926 -2.693 6.924 1.00 90.00 95 GLU A O 1
ATOM 746 N N . LYS A 1 96 ? 9.400 -2.903 8.544 1.00 90.12 96 LYS A N 1
ATOM 747 C CA . LYS A 1 96 ? 9.110 -4.317 8.253 1.00 90.12 96 LYS A CA 1
ATOM 748 C C . LYS A 1 96 ? 8.514 -4.504 6.861 1.00 90.12 96 LYS A C 1
ATOM 750 O O . LYS A 1 96 ? 8.879 -5.436 6.151 1.00 90.12 96 LYS A O 1
ATOM 755 N N . ARG A 1 97 ? 7.652 -3.577 6.441 1.00 91.19 97 ARG A N 1
ATOM 756 C CA . ARG A 1 97 ? 7.133 -3.514 5.074 1.00 91.19 97 ARG A CA 1
ATOM 757 C C . ARG A 1 97 ? 8.249 -3.332 4.046 1.00 91.19 97 ARG A C 1
ATOM 759 O O . ARG A 1 97 ? 8.251 -4.040 3.046 1.00 91.19 97 ARG A O 1
ATOM 766 N N . ARG A 1 98 ? 9.191 -2.415 4.285 1.00 90.00 98 ARG A N 1
ATOM 767 C CA . ARG A 1 98 ? 10.334 -2.172 3.392 1.00 90.00 98 ARG A CA 1
ATOM 768 C C . ARG A 1 98 ? 11.175 -3.433 3.211 1.00 90.00 98 ARG A C 1
ATOM 770 O O . ARG A 1 98 ? 11.448 -3.809 2.080 1.00 90.00 98 ARG A O 1
ATOM 777 N N . LEU A 1 99 ? 11.504 -4.116 4.308 1.00 89.88 99 LEU A N 1
ATOM 778 C CA . LEU A 1 99 ? 12.254 -5.375 4.265 1.00 89.88 99 LEU A CA 1
ATOM 779 C C . LEU A 1 99 ? 11.505 -6.462 3.482 1.00 89.88 99 LEU A C 1
ATOM 781 O O . LEU A 1 99 ? 12.097 -7.142 2.651 1.00 89.88 99 LEU A O 1
ATOM 785 N N . PHE A 1 100 ? 10.192 -6.589 3.701 1.00 90.12 100 PHE A N 1
ATOM 786 C CA . PHE A 1 100 ? 9.351 -7.509 2.933 1.00 90.12 100 PHE A CA 1
ATOM 787 C C . PHE A 1 100 ? 9.336 -7.168 1.433 1.00 90.12 100 PHE A C 1
ATOM 789 O O . PHE A 1 100 ? 9.391 -8.064 0.595 1.00 90.12 100 PHE A O 1
ATOM 796 N N . PHE A 1 101 ? 9.270 -5.882 1.084 1.00 87.81 101 PHE A N 1
ATOM 797 C CA . PHE A 1 101 ? 9.291 -5.424 -0.304 1.00 87.81 101 PHE A CA 1
ATOM 798 C C . PHE A 1 101 ? 10.633 -5.733 -0.984 1.00 87.81 101 PHE A C 1
ATOM 800 O O . PHE A 1 101 ? 10.648 -6.246 -2.100 1.00 87.81 101 PHE A O 1
ATOM 807 N N . GLU A 1 102 ? 11.750 -5.453 -0.311 1.00 87.31 102 GLU A N 1
ATOM 808 C CA . GLU A 1 102 ? 13.100 -5.722 -0.823 1.00 87.31 102 GLU A CA 1
ATOM 809 C C . GLU A 1 102 ? 13.322 -7.209 -1.106 1.00 87.31 102 GLU A C 1
ATOM 811 O O . GLU A 1 102 ? 13.894 -7.554 -2.138 1.00 87.31 102 GLU A O 1
ATOM 816 N N . ASP A 1 103 ? 12.825 -8.080 -0.228 1.00 88.38 103 ASP A N 1
ATOM 817 C CA . ASP A 1 103 ? 12.886 -9.527 -0.416 1.00 88.38 103 ASP A CA 1
ATOM 818 C C . ASP A 1 103 ? 11.991 -9.984 -1.581 1.00 88.38 103 ASP A C 1
ATOM 820 O O . ASP A 1 103 ? 12.455 -10.633 -2.519 1.00 88.38 103 ASP A O 1
ATOM 824 N N . LYS A 1 104 ? 10.719 -9.561 -1.583 1.00 86.88 104 LYS A N 1
ATOM 825 C CA . LYS A 1 104 ? 9.724 -9.982 -2.580 1.00 86.88 104 LYS A CA 1
ATOM 826 C C . LYS A 1 104 ? 10.053 -9.530 -4.005 1.00 86.88 104 LYS A C 1
ATOM 828 O O . LYS A 1 104 ? 9.767 -10.259 -4.952 1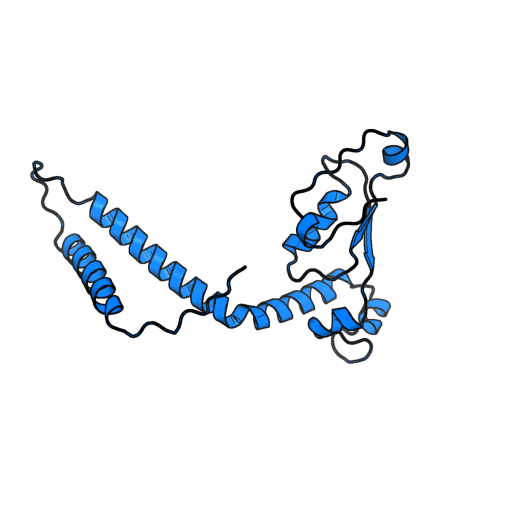.00 86.88 104 LYS A O 1
ATOM 833 N N . TYR A 1 105 ? 10.600 -8.326 -4.173 1.00 84.00 105 TYR A N 1
ATOM 834 C CA . TYR A 1 105 ? 10.818 -7.715 -5.489 1.00 84.00 105 TYR A CA 1
ATOM 835 C C . TYR A 1 105 ? 12.283 -7.701 -5.929 1.00 84.00 105 TYR A C 1
ATOM 837 O O . TYR A 1 105 ? 12.605 -7.049 -6.923 1.00 84.00 105 TYR A O 1
ATOM 845 N N . LYS A 1 106 ? 13.170 -8.438 -5.252 1.00 85.62 106 LYS A N 1
ATOM 846 C CA . LYS A 1 106 ? 14.606 -8.485 -5.564 1.00 85.62 106 LYS A CA 1
ATOM 847 C C . LYS A 1 106 ? 14.893 -8.743 -7.048 1.00 85.62 106 LYS A C 1
ATOM 849 O O . LYS A 1 106 ? 15.653 -7.999 -7.667 1.00 85.62 106 LYS A O 1
ATOM 854 N N . ASP A 1 107 ? 14.226 -9.734 -7.632 1.00 84.75 107 ASP A N 1
ATOM 855 C CA . ASP A 1 107 ? 14.410 -10.105 -9.041 1.00 84.75 107 ASP A CA 1
ATOM 856 C C . ASP A 1 107 ? 13.767 -9.083 -9.990 1.00 84.75 107 ASP A C 1
ATOM 858 O O . ASP A 1 107 ? 14.308 -8.752 -11.044 1.00 84.75 107 ASP A O 1
ATOM 862 N N . THR A 1 108 ? 12.625 -8.515 -9.589 1.00 83.38 108 THR A N 1
ATOM 863 C CA . THR A 1 108 ? 11.937 -7.477 -10.371 1.00 83.38 108 THR A CA 1
ATOM 864 C C . THR A 1 108 ? 12.790 -6.220 -10.475 1.00 83.38 108 THR A C 1
ATOM 866 O O . THR A 1 108 ? 12.875 -5.628 -11.546 1.00 83.38 108 THR A O 1
ATOM 869 N N . VAL A 1 109 ? 13.469 -5.825 -9.395 1.00 82.50 109 VAL A N 1
ATOM 870 C CA . VAL A 1 109 ? 14.371 -4.667 -9.400 1.00 82.50 109 VAL A CA 1
ATOM 871 C C . VAL A 1 109 ? 15.520 -4.875 -10.389 1.00 82.50 109 VAL A C 1
ATOM 873 O O . VAL A 1 109 ? 15.835 -3.961 -11.148 1.00 82.50 109 VAL A O 1
ATOM 876 N N . GLN A 1 110 ? 16.102 -6.077 -10.447 1.00 83.69 110 GLN A N 1
ATOM 877 C CA . GLN A 1 110 ? 17.140 -6.394 -11.435 1.00 83.69 110 GLN A CA 1
ATOM 878 C C . GLN A 1 110 ? 16.610 -6.286 -12.867 1.00 83.69 110 GLN A C 1
ATOM 880 O O . GLN A 1 110 ? 17.257 -5.686 -13.726 1.00 83.69 110 GLN A O 1
ATOM 885 N N . TYR A 1 111 ? 15.406 -6.805 -13.111 1.00 85.81 111 TYR A N 1
ATOM 886 C CA . TYR A 1 111 ? 14.765 -6.714 -14.418 1.00 85.81 111 TYR A CA 1
ATOM 887 C C . TYR A 1 111 ? 14.456 -5.261 -14.813 1.00 85.81 111 TYR A C 1
ATOM 889 O O . TYR A 1 111 ? 14.705 -4.861 -15.946 1.00 85.81 111 TYR A O 1
ATOM 897 N N . VAL A 1 112 ? 14.001 -4.422 -13.877 1.00 87.31 112 VAL A N 1
ATOM 898 C CA . VAL A 1 112 ? 13.749 -2.991 -14.127 1.00 87.31 112 VAL A CA 1
ATOM 899 C C . VAL A 1 112 ? 15.024 -2.254 -14.538 1.00 87.31 112 VAL A C 1
ATOM 901 O O . VAL A 1 112 ? 14.967 -1.420 -15.440 1.00 87.31 112 VAL A O 1
ATOM 904 N N . VAL A 1 113 ? 16.176 -2.572 -13.937 1.00 87.56 113 VAL A N 1
ATOM 905 C CA . VAL A 1 113 ? 17.470 -1.995 -14.346 1.00 87.56 113 VAL A CA 1
ATOM 906 C C . VAL A 1 113 ? 17.798 -2.369 -15.793 1.00 87.56 113 VAL A C 1
ATOM 908 O O . VAL A 1 113 ? 18.153 -1.494 -16.581 1.00 87.56 113 VAL A O 1
ATOM 911 N N . GLN A 1 114 ? 17.601 -3.634 -16.170 1.00 86.56 114 GLN A N 1
ATOM 912 C CA . GLN A 1 114 ? 17.810 -4.091 -17.548 1.00 86.56 114 GLN A CA 1
ATOM 913 C C . GLN A 1 114 ? 16.873 -3.375 -18.532 1.00 86.56 114 GLN A C 1
ATOM 915 O O . GLN A 1 114 ? 17.329 -2.858 -19.552 1.00 86.56 114 GLN A O 1
ATOM 920 N N . ILE A 1 115 ? 15.578 -3.263 -18.207 1.00 87.56 115 ILE A N 1
ATOM 921 C CA . ILE A 1 115 ? 14.616 -2.520 -19.037 1.00 87.56 115 ILE A CA 1
ATOM 922 C C . ILE A 1 115 ? 15.022 -1.053 -19.160 1.00 87.56 115 ILE A C 1
ATOM 924 O O . ILE A 1 115 ? 14.893 -0.483 -20.239 1.00 87.56 115 ILE A O 1
ATOM 928 N N . ALA A 1 116 ? 15.490 -0.417 -18.085 1.00 90.69 116 ALA A N 1
ATOM 929 C CA . ALA A 1 116 ? 15.896 0.984 -18.120 1.00 90.69 116 ALA A CA 1
ATOM 930 C C . ALA A 1 116 ? 17.085 1.203 -19.070 1.00 90.69 116 ALA A C 1
ATOM 932 O O . ALA A 1 116 ? 17.091 2.163 -19.846 1.00 90.69 116 ALA A O 1
ATOM 933 N N . GLU A 1 117 ? 18.062 0.294 -19.066 1.00 90.00 117 GLU A N 1
ATOM 934 C CA . GLU A 1 117 ? 19.170 0.328 -20.021 1.00 90.00 117 GLU A CA 1
ATOM 935 C C . GLU A 1 117 ? 18.700 0.113 -21.460 1.00 90.00 117 GLU A C 1
ATOM 937 O O . GLU A 1 117 ? 19.106 0.854 -22.358 1.00 90.00 117 GLU A O 1
ATOM 942 N N . ASP A 1 118 ? 17.823 -0.862 -21.685 1.00 86.50 118 ASP A N 1
ATOM 943 C CA . ASP A 1 118 ? 17.258 -1.142 -23.003 1.00 86.50 118 ASP A CA 1
ATOM 944 C C . ASP A 1 118 ? 16.380 -0.000 -23.516 1.00 86.50 118 ASP A C 1
ATOM 946 O O . ASP A 1 118 ? 16.403 0.318 -24.707 1.00 86.50 118 ASP A O 1
ATOM 950 N N . HIS A 1 119 ? 15.639 0.650 -22.621 1.00 90.12 119 HIS A N 1
ATOM 951 C CA . HIS A 1 119 ? 14.862 1.845 -22.908 1.00 90.12 119 HIS A CA 1
ATOM 952 C C . HIS A 1 119 ? 15.775 2.992 -23.336 1.00 90.12 119 HIS A C 1
ATOM 954 O O . HIS A 1 119 ? 15.512 3.626 -24.357 1.00 90.12 119 HIS A O 1
ATOM 960 N N . ARG A 1 120 ? 16.879 3.223 -22.614 1.00 91.25 120 ARG A N 1
ATOM 961 C CA . ARG A 1 120 ? 17.879 4.230 -22.987 1.00 91.25 120 ARG A CA 1
ATOM 962 C C . ARG A 1 120 ? 18.456 3.948 -24.375 1.00 91.25 120 ARG A C 1
ATOM 964 O O . ARG A 1 120 ? 18.401 4.825 -25.227 1.00 91.25 120 ARG A O 1
ATOM 971 N N . LYS A 1 121 ? 18.906 2.714 -24.640 1.00 88.12 121 LYS A N 1
ATOM 972 C CA . LYS A 1 121 ? 19.425 2.317 -25.964 1.00 88.12 121 LYS A CA 1
ATOM 973 C C . LYS A 1 121 ? 18.388 2.540 -27.072 1.00 88.12 121 LYS A C 1
ATOM 975 O O . LYS A 1 121 ? 18.729 3.016 -28.150 1.00 88.12 121 LYS A O 1
ATOM 980 N N . ALA A 1 122 ? 17.117 2.226 -26.812 1.00 87.06 122 ALA A N 1
ATOM 981 C CA . ALA A 1 122 ? 16.034 2.462 -27.765 1.00 87.06 122 ALA A CA 1
ATOM 982 C C . ALA A 1 122 ? 15.767 3.962 -28.003 1.00 87.06 122 ALA A C 1
ATOM 984 O O . ALA A 1 122 ? 15.478 4.357 -29.133 1.00 87.06 122 ALA A O 1
ATOM 985 N N . MET A 1 123 ? 15.883 4.803 -26.971 1.00 89.50 123 MET A N 1
ATOM 986 C CA . MET A 1 123 ? 15.772 6.261 -27.098 1.00 89.50 123 MET A CA 1
ATOM 987 C C . MET A 1 123 ? 16.941 6.857 -27.885 1.00 89.50 123 MET A C 1
ATOM 989 O O . MET A 1 123 ? 16.709 7.682 -28.768 1.00 89.50 123 MET A O 1
ATOM 993 N N . ASP A 1 124 ? 18.166 6.400 -27.625 1.00 88.19 124 ASP A N 1
ATOM 994 C CA . ASP A 1 124 ? 19.362 6.810 -28.367 1.00 88.19 124 ASP A CA 1
ATOM 995 C C . ASP A 1 124 ? 19.246 6.414 -29.843 1.00 88.19 124 ASP A C 1
ATOM 997 O O . ASP A 1 124 ? 19.471 7.241 -30.725 1.00 88.19 124 ASP A O 1
ATOM 1001 N N . PHE A 1 125 ? 18.782 5.192 -30.123 1.00 86.06 125 PHE A N 1
ATOM 1002 C CA . PHE A 1 125 ? 18.481 4.729 -31.479 1.00 86.06 125 PHE A CA 1
ATOM 1003 C C . PHE A 1 125 ? 17.423 5.597 -32.172 1.00 86.06 125 PHE A C 1
ATOM 1005 O O . PHE A 1 125 ? 17.617 6.022 -33.309 1.00 86.06 125 PHE A O 1
ATOM 1012 N N . ARG A 1 126 ? 16.313 5.912 -31.490 1.00 87.25 126 ARG A N 1
ATOM 1013 C CA . ARG A 1 126 ? 15.268 6.796 -32.031 1.00 87.25 126 ARG A CA 1
ATOM 1014 C C . ARG A 1 126 ? 15.827 8.180 -32.369 1.00 87.25 126 ARG A C 1
ATOM 1016 O O . ARG A 1 126 ? 15.517 8.720 -33.427 1.00 87.25 126 ARG A O 1
ATOM 1023 N N . ASN A 1 127 ? 16.630 8.754 -31.477 1.00 87.06 127 ASN A N 1
ATOM 1024 C CA . ASN A 1 127 ? 17.235 10.067 -31.691 1.00 87.06 127 ASN A CA 1
ATOM 1025 C C . ASN A 1 127 ? 18.250 10.026 -32.846 1.00 87.06 127 ASN A C 1
ATOM 1027 O O . ASN A 1 127 ? 18.287 10.952 -33.647 1.00 87.06 127 ASN A O 1
ATOM 1031 N N . ALA A 1 128 ? 19.021 8.942 -32.971 1.00 84.31 128 ALA A N 1
ATOM 1032 C CA . ALA A 1 128 ? 19.939 8.715 -34.084 1.00 84.31 128 ALA A CA 1
ATOM 1033 C C . ALA A 1 128 ? 19.208 8.568 -35.428 1.00 84.31 128 ALA A C 1
ATOM 1035 O O . ALA A 1 128 ? 19.666 9.102 -36.428 1.00 84.31 128 ALA A O 1
ATOM 1036 N N . LEU A 1 129 ? 18.050 7.900 -35.467 1.00 82.62 129 LEU A N 1
ATOM 1037 C CA . LEU A 1 129 ? 17.229 7.830 -36.681 1.00 82.62 129 LEU A CA 1
ATOM 1038 C C . LEU A 1 129 ? 16.675 9.197 -37.091 1.00 82.62 129 LEU A C 1
ATOM 1040 O O . LEU A 1 129 ? 16.599 9.490 -38.279 1.00 82.62 129 LEU A O 1
ATOM 1044 N N . ALA A 1 130 ? 16.304 10.037 -36.124 1.00 82.44 130 ALA A N 1
ATOM 1045 C CA . ALA A 1 130 ? 15.775 11.369 -36.401 1.00 82.44 130 ALA A CA 1
ATOM 1046 C C . ALA A 1 130 ? 16.808 12.320 -37.037 1.00 82.44 130 ALA A C 1
ATOM 1048 O O . ALA A 1 130 ? 16.417 13.335 -37.604 1.00 82.44 130 ALA A O 1
ATOM 1049 N N . THR A 1 131 ? 18.109 12.013 -36.952 1.00 80.81 131 THR A N 1
ATOM 1050 C CA . THR A 1 131 ? 19.182 12.806 -37.577 1.00 80.81 131 THR A CA 1
ATOM 1051 C C . THR A 1 131 ? 19.606 12.285 -38.952 1.00 80.81 131 THR A C 1
ATOM 1053 O O . THR A 1 131 ? 20.447 12.909 -39.600 1.00 80.81 131 THR A O 1
ATOM 1056 N N . VAL A 1 132 ? 19.036 11.168 -39.419 1.00 75.56 132 VAL A N 1
ATOM 1057 C CA . VAL A 1 132 ? 19.283 10.644 -40.767 1.00 75.56 132 VAL A CA 1
ATOM 1058 C C . VAL A 1 132 ? 18.445 11.451 -41.773 1.00 75.56 132 VAL A C 1
ATOM 1060 O O . VAL A 1 132 ? 17.220 11.485 -41.642 1.00 75.56 132 VAL A O 1
ATOM 1063 N N . PRO A 1 133 ? 19.062 12.101 -42.778 1.00 68.19 133 PRO A N 1
ATOM 1064 C CA . PRO A 1 133 ? 18.341 12.851 -43.793 1.00 68.19 133 PRO A CA 1
ATOM 1065 C C . PRO A 1 133 ? 17.475 11.917 -44.639 1.00 68.19 133 PRO A C 1
ATOM 1067 O O . PRO A 1 133 ? 17.869 10.806 -45.002 1.00 68.19 133 PRO A O 1
ATOM 1070 N N . ILE A 1 134 ? 16.270 12.386 -44.952 1.00 66.69 134 ILE A N 1
ATOM 1071 C CA . ILE A 1 134 ? 15.319 11.671 -45.801 1.00 66.69 134 ILE A CA 1
ATOM 1072 C C . ILE A 1 134 ? 15.850 11.720 -47.240 1.00 66.69 134 ILE A C 1
ATOM 1074 O O . ILE A 1 134 ? 16.362 12.750 -47.681 1.00 66.69 134 ILE A O 1
ATOM 1078 N N . ALA A 1 135 ? 15.747 10.601 -47.965 1.00 53.59 135 ALA A N 1
ATOM 1079 C CA . ALA A 1 135 ? 16.201 10.472 -49.349 1.00 53.59 135 ALA A CA 1
ATOM 1080 C C . ALA A 1 135 ? 15.712 11.655 -50.211 1.00 53.59 135 ALA A C 1
ATOM 1082 O O . ALA A 1 135 ? 14.532 11.746 -50.541 1.00 53.59 135 ALA A O 1
ATOM 1083 N N . GLY A 1 136 ? 16.633 12.569 -50.535 1.00 56.03 136 GLY A N 1
ATOM 1084 C CA . GLY A 1 136 ? 16.354 13.831 -51.228 1.00 56.03 136 GLY A CA 1
ATOM 1085 C C . GLY A 1 136 ? 17.156 15.026 -50.697 1.00 56.03 136 GLY A C 1
ATOM 1086 O O . GLY A 1 136 ? 17.421 15.953 -51.457 1.00 56.03 136 GLY A O 1
ATOM 1087 N N . GLU A 1 137 ? 17.608 14.993 -49.439 1.00 56.22 137 GLU A N 1
ATOM 1088 C CA . GLU A 1 137 ? 18.462 16.040 -48.859 1.00 56.22 137 GLU A CA 1
ATOM 1089 C C . GLU A 1 137 ? 19.940 15.614 -48.831 1.00 56.22 137 GLU A C 1
ATOM 1091 O O . GLU A 1 137 ? 20.299 14.564 -48.298 1.00 56.22 137 GLU A O 1
ATOM 1096 N N . HIS A 1 138 ? 20.824 16.438 -49.405 1.00 50.31 138 HIS A N 1
ATOM 1097 C CA . HIS A 1 138 ? 22.278 16.230 -49.417 1.00 50.31 138 HIS A CA 1
ATOM 1098 C C . HIS A 1 138 ? 22.912 16.514 -48.039 1.00 50.31 138 HIS A C 1
ATOM 1100 O O . HIS A 1 138 ? 23.686 17.455 -47.880 1.00 50.31 138 HIS A O 1
ATOM 1106 N N . GLY A 1 139 ? 22.585 15.707 -47.029 1.00 59.03 139 GLY A N 1
ATOM 1107 C CA . GLY A 1 139 ? 23.252 15.713 -45.726 1.00 59.03 139 GLY A CA 1
ATOM 1108 C C . GLY A 1 139 ? 24.137 14.481 -45.553 1.00 59.03 139 GLY A C 1
ATOM 1109 O O . GLY A 1 139 ? 23.652 13.356 -45.641 1.00 59.03 139 GLY A O 1
ATOM 1110 N N . SER A 1 140 ? 25.434 14.653 -45.287 1.00 59.97 140 SER A N 1
ATOM 1111 C CA . SER A 1 140 ? 26.285 13.522 -44.897 1.00 59.97 140 SER A CA 1
ATOM 1112 C C . SER A 1 140 ? 25.976 13.122 -43.451 1.00 59.97 140 SER A C 1
ATOM 1114 O O . SER A 1 140 ? 26.222 13.908 -42.533 1.00 59.97 140 SER A O 1
ATOM 1116 N N . VAL A 1 141 ? 25.475 11.905 -43.231 1.00 62.41 141 VAL A N 1
ATOM 1117 C CA . VAL A 1 141 ? 25.360 11.332 -41.880 1.00 62.41 141 VAL A CA 1
ATOM 1118 C C . VAL A 1 141 ? 26.764 11.064 -41.337 1.00 62.41 141 VAL A C 1
ATOM 1120 O O . VAL A 1 141 ? 27.637 10.553 -42.039 1.00 62.41 141 VAL A O 1
ATOM 1123 N N . SER A 1 142 ? 27.009 11.417 -40.074 1.00 67.56 142 SER A N 1
ATOM 1124 C CA . SER A 1 142 ? 28.267 11.058 -39.413 1.00 67.56 142 SER A CA 1
ATOM 1125 C C . SER A 1 142 ? 28.408 9.533 -39.357 1.00 67.56 142 SER A C 1
ATOM 1127 O O . SER A 1 142 ? 27.511 8.851 -38.859 1.00 67.56 142 SER A O 1
ATOM 1129 N N . LYS A 1 143 ? 29.562 8.991 -39.779 1.00 66.88 143 LYS A N 1
ATOM 1130 C CA . LYS A 1 143 ? 29.879 7.544 -39.719 1.00 66.88 143 LYS A CA 1
ATOM 1131 C C . LYS A 1 143 ? 29.631 6.924 -38.337 1.00 66.88 143 LYS A C 1
ATOM 1133 O O . LYS A 1 143 ? 29.352 5.732 -38.222 1.00 66.88 143 LYS A O 1
ATOM 1138 N N . GLN A 1 144 ? 29.726 7.728 -37.280 1.00 68.00 144 GLN A N 1
ATOM 1139 C CA . GLN A 1 144 ? 29.475 7.296 -35.909 1.00 68.00 144 GLN A CA 1
ATOM 1140 C C . GLN A 1 144 ? 27.988 6.992 -35.651 1.00 68.00 144 GLN A C 1
ATOM 1142 O O . GLN A 1 144 ? 27.684 6.040 -34.938 1.00 68.00 144 GLN A O 1
ATOM 1147 N N . VAL A 1 145 ? 27.071 7.746 -36.270 1.00 68.44 145 VAL A N 1
ATOM 1148 C CA . VAL A 1 145 ? 25.612 7.563 -36.160 1.00 68.44 145 VAL A CA 1
ATOM 1149 C C . VAL A 1 145 ? 25.173 6.302 -36.904 1.00 68.44 145 VAL A C 1
ATOM 1151 O O . VAL A 1 145 ? 24.456 5.481 -36.339 1.00 68.44 145 VAL A O 1
ATOM 1154 N N . GLU A 1 146 ? 25.680 6.082 -38.121 1.00 71.12 146 GLU A N 1
ATOM 1155 C CA . GLU A 1 146 ? 25.420 4.849 -38.883 1.00 71.12 146 GLU A CA 1
ATOM 1156 C C . GLU A 1 146 ? 25.918 3.604 -38.141 1.00 71.12 146 GLU A C 1
ATOM 1158 O O . GLU A 1 146 ? 25.205 2.605 -38.047 1.00 71.12 146 GLU A O 1
ATOM 1163 N N . THR A 1 147 ? 27.112 3.680 -37.545 1.00 74.69 147 THR A N 1
ATOM 1164 C CA . THR A 1 147 ? 27.678 2.577 -36.754 1.00 74.69 147 THR A CA 1
ATOM 1165 C C . THR A 1 147 ? 26.805 2.255 -35.537 1.00 74.69 147 THR A C 1
ATOM 1167 O O . THR A 1 147 ? 26.594 1.083 -35.236 1.00 74.69 147 THR A O 1
ATOM 1170 N N . HIS A 1 148 ? 26.259 3.274 -34.863 1.00 74.50 148 HIS A N 1
ATOM 1171 C CA . HIS A 1 148 ? 25.408 3.104 -33.680 1.00 74.50 148 HIS A CA 1
ATOM 1172 C C . HIS A 1 148 ? 24.022 2.520 -34.014 1.00 74.50 148 HIS A C 1
ATOM 1174 O O . HIS A 1 148 ? 23.482 1.707 -33.266 1.00 74.50 148 HIS A O 1
ATOM 1180 N N . ILE A 1 149 ? 23.453 2.900 -35.163 1.00 77.94 149 ILE A N 1
ATOM 1181 C CA . ILE A 1 149 ? 22.190 2.351 -35.681 1.00 77.94 149 ILE A CA 1
ATOM 1182 C C . ILE A 1 149 ? 22.376 0.878 -36.064 1.00 77.94 149 ILE A C 1
ATOM 1184 O O . ILE A 1 149 ? 21.577 0.025 -35.672 1.00 77.94 149 ILE A O 1
ATOM 1188 N N . LEU A 1 150 ? 23.442 0.564 -36.807 1.00 76.69 150 LEU A N 1
ATOM 1189 C CA . LEU A 1 150 ? 23.718 -0.797 -37.267 1.00 76.69 150 LEU A CA 1
ATOM 1190 C C . LEU A 1 150 ? 24.063 -1.744 -36.113 1.00 76.69 150 LEU A C 1
ATOM 1192 O O . LEU A 1 150 ? 23.585 -2.878 -36.119 1.00 76.69 150 LEU A O 1
ATOM 1196 N N . SER A 1 151 ? 24.825 -1.297 -35.109 1.00 79.81 151 SER A N 1
ATOM 1197 C CA . SER A 1 151 ? 25.131 -2.120 -33.932 1.00 79.81 151 SER A CA 1
ATOM 1198 C C . SER A 1 151 ? 23.872 -2.446 -33.123 1.00 79.81 151 SER A C 1
ATOM 1200 O O . SER A 1 151 ? 23.645 -3.609 -32.797 1.00 79.81 151 SER A O 1
ATOM 1202 N N . PHE A 1 152 ? 22.991 -1.464 -32.893 1.00 82.38 152 PHE A N 1
ATOM 1203 C CA . PHE A 1 152 ? 21.717 -1.685 -32.202 1.00 82.38 152 PHE A CA 1
ATOM 1204 C C . PHE A 1 152 ? 20.823 -2.705 -32.933 1.00 82.38 152 PHE A C 1
ATOM 1206 O O . PHE A 1 152 ? 20.243 -3.595 -32.303 1.00 82.38 152 PHE A O 1
ATOM 1213 N N . LEU A 1 153 ? 20.729 -2.615 -34.267 1.00 81.94 153 LEU A N 1
ATOM 1214 C CA . LEU A 1 153 ? 19.960 -3.562 -35.086 1.00 81.94 153 LEU A CA 1
ATOM 1215 C C . LEU A 1 153 ? 20.573 -4.972 -35.085 1.00 81.94 153 LEU A C 1
ATOM 1217 O O . LEU A 1 153 ? 19.840 -5.960 -35.024 1.00 81.94 153 LEU A O 1
ATOM 1221 N N . GLN A 1 154 ? 21.903 -5.082 -35.136 1.00 79.56 154 GLN A N 1
ATOM 1222 C CA . GLN A 1 154 ? 22.608 -6.366 -35.085 1.00 79.56 154 GLN A CA 1
ATOM 1223 C C . GLN A 1 154 ? 22.436 -7.062 -33.733 1.00 79.56 154 GLN A C 1
ATOM 1225 O O . GLN A 1 154 ? 22.162 -8.264 -33.705 1.00 79.56 154 GLN A O 1
ATOM 1230 N N . ASP A 1 155 ? 22.541 -6.322 -32.631 1.00 78.94 155 ASP A N 1
ATOM 1231 C CA . ASP A 1 155 ? 22.375 -6.867 -31.284 1.00 78.94 155 ASP A CA 1
ATOM 1232 C C . ASP A 1 155 ? 20.954 -7.408 -31.077 1.00 78.94 155 ASP A C 1
ATOM 1234 O O . ASP A 1 155 ? 20.781 -8.538 -30.622 1.00 78.94 155 ASP A O 1
ATOM 1238 N N . ARG A 1 156 ? 19.917 -6.674 -31.508 1.00 76.31 156 ARG A N 1
ATOM 1239 C CA . ARG A 1 156 ? 18.525 -7.142 -31.379 1.00 76.31 156 ARG A CA 1
ATOM 1240 C C . ARG A 1 156 ? 18.146 -8.268 -32.339 1.00 76.31 156 ARG A C 1
ATOM 1242 O O . ARG A 1 156 ? 17.307 -9.095 -31.984 1.00 76.31 156 ARG A O 1
ATOM 1249 N N . ASN A 1 157 ? 18.768 -8.341 -33.516 1.00 71.19 157 ASN A N 1
ATOM 1250 C CA . ASN A 1 157 ? 18.568 -9.465 -34.433 1.00 71.19 157 ASN A CA 1
ATOM 1251 C C . ASN A 1 157 ? 19.223 -10.759 -33.922 1.00 71.19 157 ASN A C 1
ATOM 1253 O O . ASN A 1 157 ? 18.666 -11.834 -34.134 1.00 71.19 157 ASN A O 1
ATOM 1257 N N . LYS A 1 158 ? 20.350 -10.679 -33.197 1.00 60.75 158 LYS A N 1
ATOM 1258 C CA . LYS A 1 158 ? 20.983 -11.845 -32.550 1.00 60.75 158 LYS A CA 1
ATOM 1259 C C . LYS A 1 158 ? 20.174 -12.370 -31.357 1.00 60.75 158 LYS A C 1
ATOM 1261 O O . LYS A 1 158 ? 20.084 -13.582 -31.176 1.00 60.75 158 LYS A O 1
ATOM 1266 N N . SER A 1 159 ? 19.511 -11.492 -30.601 1.00 55.06 159 SER A N 1
ATOM 1267 C CA . SER A 1 159 ? 18.681 -11.872 -29.442 1.00 55.06 159 SER A CA 1
ATOM 1268 C C . SER A 1 159 ? 17.405 -12.656 -29.783 1.00 55.06 159 SER A C 1
ATOM 1270 O O . SER A 1 159 ? 16.721 -13.117 -28.877 1.00 55.06 159 SER A O 1
ATO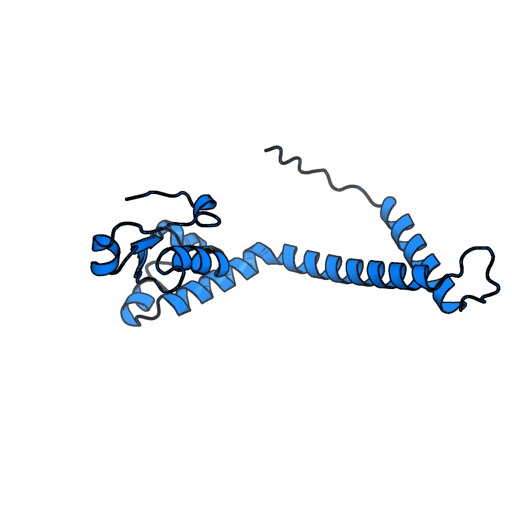M 1272 N N . ARG A 1 160 ? 17.067 -12.842 -31.068 1.00 49.38 160 ARG A N 1
ATOM 1273 C CA . ARG A 1 160 ? 15.931 -13.677 -31.502 1.00 49.38 160 ARG A CA 1
ATOM 1274 C C . ARG A 1 160 ? 16.255 -15.171 -31.651 1.00 49.38 160 ARG A C 1
ATOM 1276 O O . ARG A 1 160 ? 15.341 -15.939 -31.930 1.00 49.38 160 ARG A O 1
ATOM 1283 N N . VAL A 1 161 ? 17.513 -15.584 -31.468 1.00 47.19 161 VAL A N 1
ATOM 1284 C CA . VAL A 1 161 ? 17.955 -16.982 -31.673 1.00 47.19 161 VAL A CA 1
ATOM 1285 C C . VAL A 1 161 ? 18.165 -17.748 -30.353 1.00 47.19 161 VAL A C 1
ATOM 1287 O O . VAL A 1 161 ? 18.419 -18.946 -30.379 1.00 47.19 161 VAL A O 1
ATOM 1290 N N . ILE A 1 162 ? 18.002 -17.111 -29.188 1.00 43.72 162 ILE A N 1
ATOM 1291 C CA . ILE A 1 162 ? 18.175 -17.773 -27.884 1.00 43.72 162 ILE A CA 1
ATOM 1292 C C . ILE A 1 162 ? 16.800 -18.059 -27.265 1.00 43.72 162 ILE A C 1
ATOM 1294 O O . ILE A 1 162 ? 16.074 -17.145 -26.886 1.00 43.72 162 ILE A O 1
ATOM 1298 N N . GLU A 1 163 ? 16.468 -19.351 -27.268 1.00 42.31 163 GLU A N 1
ATOM 1299 C CA . GLU A 1 163 ? 15.448 -20.104 -26.523 1.00 42.31 163 GLU A CA 1
ATOM 1300 C C . GLU A 1 163 ? 14.389 -19.300 -25.750 1.00 42.31 163 GLU A C 1
ATOM 1302 O O . GLU A 1 163 ? 14.646 -18.690 -24.713 1.00 42.31 163 GLU A O 1
ATOM 1307 N N . ALA A 1 164 ? 13.145 -19.394 -26.224 1.00 34.25 164 ALA A N 1
ATOM 1308 C CA . ALA A 1 164 ? 11.969 -18.985 -25.472 1.00 34.25 164 ALA A CA 1
ATOM 1309 C C . ALA A 1 164 ? 11.889 -19.764 -24.141 1.00 34.25 164 ALA A C 1
ATOM 1311 O O . ALA A 1 164 ? 11.764 -20.992 -24.179 1.00 34.25 164 ALA A O 1
ATOM 1312 N N . PRO A 1 165 ? 11.888 -19.108 -22.966 1.00 39.53 165 PRO A N 1
ATOM 1313 C CA . PRO A 1 165 ? 11.458 -19.777 -21.752 1.00 39.53 165 PRO A CA 1
ATOM 1314 C C . PRO A 1 165 ? 9.945 -19.997 -21.849 1.00 39.53 165 PRO A C 1
ATOM 1316 O O . PRO A 1 165 ? 9.202 -19.130 -22.318 1.00 39.53 165 PRO A O 1
ATOM 1319 N N . ALA A 1 166 ? 9.501 -21.187 -21.445 1.00 40.31 166 ALA A N 1
ATOM 1320 C CA . ALA A 1 166 ? 8.107 -21.602 -21.478 1.00 40.31 166 ALA A CA 1
ATOM 1321 C C . ALA A 1 166 ? 7.187 -20.506 -20.915 1.00 40.31 166 ALA A C 1
ATOM 1323 O O . ALA A 1 166 ? 7.331 -20.073 -19.771 1.00 40.31 166 ALA A O 1
ATOM 1324 N N . PHE A 1 167 ? 6.237 -20.066 -21.740 1.00 36.69 167 PHE A N 1
ATOM 1325 C CA . PHE A 1 167 ? 5.139 -19.202 -21.333 1.00 36.69 167 PHE A CA 1
ATOM 1326 C C . PHE A 1 167 ? 4.467 -19.785 -20.083 1.00 36.69 167 PHE A C 1
ATOM 1328 O O . PHE A 1 167 ? 3.809 -20.821 -20.153 1.00 36.69 167 PHE A O 1
ATOM 1335 N N . ILE A 1 168 ? 4.570 -19.095 -18.946 1.00 40.41 168 ILE A N 1
ATOM 1336 C CA . ILE A 1 168 ? 3.594 -19.258 -17.870 1.00 40.41 168 ILE A CA 1
ATOM 1337 C C . ILE A 1 168 ? 2.330 -18.550 -18.350 1.00 40.41 168 ILE A C 1
ATOM 1339 O O . ILE A 1 168 ? 2.176 -17.336 -18.217 1.00 40.41 168 ILE A O 1
ATOM 1343 N N . THR A 1 169 ? 1.421 -19.316 -18.945 1.00 38.06 169 THR A N 1
ATOM 1344 C CA . THR A 1 169 ? 0.049 -18.881 -19.195 1.00 38.06 169 THR A CA 1
ATOM 1345 C C . THR A 1 169 ? -0.660 -18.804 -17.843 1.00 38.06 169 THR A C 1
ATOM 1347 O O . THR A 1 169 ? -1.210 -19.785 -17.353 1.00 38.06 169 THR A O 1
ATOM 1350 N N . ARG A 1 170 ? -0.625 -17.639 -17.188 1.00 36.41 170 ARG A N 1
ATOM 1351 C CA . ARG A 1 170 ? -1.659 -17.296 -16.205 1.00 36.41 170 ARG A CA 1
ATOM 1352 C C . ARG A 1 170 ? -2.809 -16.657 -16.961 1.00 36.41 170 ARG A C 1
ATOM 1354 O O . ARG A 1 170 ? -2.839 -15.449 -17.172 1.00 36.41 170 ARG A O 1
ATOM 1361 N N . THR A 1 171 ? -3.713 -17.513 -17.417 1.00 37.59 171 THR A N 1
ATOM 1362 C CA . THR A 1 171 ? -5.071 -17.120 -17.776 1.00 37.59 171 THR A CA 1
ATOM 1363 C C . THR A 1 171 ? -5.771 -16.607 -16.515 1.00 37.59 171 THR A C 1
ATOM 1365 O O . THR A 1 171 ? -5.550 -17.146 -15.427 1.00 37.59 171 THR A O 1
ATOM 1368 N N . LEU A 1 172 ? -6.535 -15.529 -16.693 1.00 35.06 172 LEU A N 1
ATOM 1369 C CA . LEU A 1 172 ? -7.456 -14.933 -15.721 1.00 35.06 172 LEU A CA 1
ATOM 1370 C C . LEU A 1 172 ? -8.477 -15.945 -15.190 1.00 35.06 172 LEU A C 1
ATOM 1372 O O . LEU A 1 172 ? -8.876 -16.832 -15.980 1.00 35.06 172 LEU A O 1
#

InterPro domains:
  IPR000185 Protein translocase subunit SecA [PTHR30612] (9-122)
  IPR014018 SecA motor DEAD [PS51196] (1-95)
  IPR027417 P-loop containing nucleoside triphosphate hydrolase [G3DSA:3.40.50.300] (1-123)
  IPR027417 P-loop containing nucleoside triphosphate hydrolase [SSF52540] (8-66)

Sequence (172 aa):
VTILSREFGRGTDFIIYDERVSQAGGVHVIQTFLSEELSEQVQIRGRSARQGCKGSYSMLLSYANLEKFGIKEFGPGGSVNEMKTTGRYEKNLNEKRRLFFEDKYKDTVQYVVQIAEDHRKAMDFRNALATVPIAGEHGSVSKQVETHILSFLQDRNKSRVIEAPAFITRTL